Protein AF-U1Y6E0-F1 (afdb_monomer_lite)

Foldseek 3Di:
DDDDDDPDPPPPPPPPPPDDDDDDDDDDDDDDDDDDPDDDPDDDDDDDDDDWDKDWDWDADPVGTFTWIWIDDVVLVQWTWIAGPVQRFIDGDDLVQLVDPCNQCVRSVDDPRVSVVVSVVVNVPD

Structure (mmCIF, N/CA/C/O backbone):
data_AF-U1Y6E0-F1
#
_entry.id   AF-U1Y6E0-F1
#
loop_
_atom_site.group_PDB
_atom_site.id
_atom_site.type_symbol
_atom_site.label_atom_id
_atom_site.label_alt_id
_atom_site.label_comp_id
_atom_site.label_asym_id
_atom_site.label_entity_id
_atom_site.label_seq_id
_atom_site.pdbx_PDB_ins_code
_atom_site.Cartn_x
_atom_site.Cartn_y
_atom_site.Cartn_z
_atom_site.occupancy
_atom_site.B_iso_or_equiv
_atom_site.auth_seq_id
_atom_site.auth_comp_id
_atom_site.auth_asym_id
_atom_site.auth_atom_id
_atom_site.pdbx_PDB_model_num
ATOM 1 N N . MET A 1 1 ? 35.764 -25.101 3.165 1.00 38.91 1 MET A N 1
ATOM 2 C CA . MET A 1 1 ? 35.194 -25.664 1.921 1.00 38.91 1 MET A CA 1
ATOM 3 C C . MET A 1 1 ? 33.849 -24.964 1.763 1.00 38.91 1 MET A C 1
ATOM 5 O O . MET A 1 1 ? 33.004 -25.186 2.606 1.00 38.91 1 MET A O 1
ATOM 9 N N . THR A 1 2 ? 33.637 -23.953 0.924 1.00 32.66 2 THR A N 1
ATOM 10 C CA . THR A 1 2 ? 34.248 -23.587 -0.361 1.00 32.66 2 THR A CA 1
ATOM 11 C C . THR A 1 2 ? 34.148 -22.061 -0.508 1.00 32.66 2 THR A C 1
ATOM 13 O O . THR A 1 2 ? 33.155 -21.467 -0.098 1.00 32.66 2 THR A O 1
ATOM 16 N N . GLN A 1 3 ? 35.199 -21.428 -1.029 1.00 36.66 3 GLN A N 1
ATOM 17 C CA . GLN A 1 3 ? 35.238 -19.998 -1.340 1.00 36.66 3 GLN A CA 1
ATOM 18 C C . GLN A 1 3 ? 34.321 -19.685 -2.531 1.00 36.66 3 GLN A C 1
ATOM 20 O O . GLN A 1 3 ? 34.355 -20.412 -3.522 1.00 36.66 3 GLN A O 1
ATOM 25 N N . LEU A 1 4 ? 33.591 -18.569 -2.483 1.00 36.00 4 LEU A N 1
ATOM 26 C CA . LEU A 1 4 ? 33.099 -17.891 -3.684 1.00 36.00 4 LEU A CA 1
ATOM 27 C C . LEU A 1 4 ? 33.863 -16.574 -3.822 1.00 36.00 4 LEU A C 1
ATOM 29 O O . LEU A 1 4 ? 33.586 -15.579 -3.156 1.00 36.00 4 LEU A O 1
ATOM 33 N N . SER A 1 5 ? 34.900 -16.634 -4.654 1.00 33.88 5 SER A N 1
ATOM 34 C CA . SER A 1 5 ? 35.669 -15.493 -5.133 1.00 33.88 5 SER A CA 1
ATOM 35 C C . SER A 1 5 ? 34.826 -14.730 -6.153 1.00 33.88 5 SER A C 1
ATOM 37 O O . SER A 1 5 ? 34.482 -15.276 -7.201 1.00 33.88 5 SER A O 1
ATOM 39 N N . TYR A 1 6 ? 34.484 -13.479 -5.851 1.00 41.16 6 TYR A N 1
ATOM 40 C CA . TYR A 1 6 ? 33.884 -12.561 -6.816 1.00 41.16 6 TYR A CA 1
ATOM 41 C C . TYR A 1 6 ? 34.971 -11.618 -7.347 1.00 41.16 6 TYR A C 1
ATOM 43 O O . TYR A 1 6 ? 35.350 -10.651 -6.686 1.00 41.16 6 TYR A O 1
ATOM 51 N N . ASN A 1 7 ? 35.489 -11.925 -8.539 1.00 45.91 7 ASN A N 1
ATOM 52 C CA . ASN A 1 7 ? 36.429 -11.089 -9.292 1.00 45.91 7 ASN A CA 1
ATOM 53 C C . ASN A 1 7 ? 35.652 -10.195 -10.271 1.00 45.91 7 ASN A C 1
ATOM 55 O O . ASN A 1 7 ? 35.590 -10.468 -11.466 1.00 45.91 7 ASN A O 1
ATOM 59 N N . GLY A 1 8 ? 35.034 -9.136 -9.745 1.00 48.34 8 GLY A N 1
ATOM 60 C CA . GLY A 1 8 ? 34.415 -8.071 -10.538 1.00 48.34 8 GLY A CA 1
ATOM 61 C C . GLY A 1 8 ? 35.244 -6.779 -10.469 1.00 48.34 8 GLY A C 1
ATOM 62 O O . GLY A 1 8 ? 35.748 -6.449 -9.393 1.00 48.34 8 GLY A O 1
ATOM 63 N N . PRO A 1 9 ? 35.379 -6.009 -11.563 1.00 42.00 9 PRO A N 1
ATOM 64 C CA . PRO A 1 9 ? 36.328 -4.890 -11.666 1.00 42.00 9 PRO A CA 1
ATOM 65 C C . PRO A 1 9 ? 35.933 -3.634 -10.866 1.00 42.00 9 PRO A C 1
ATOM 67 O O . PRO A 1 9 ? 36.638 -2.630 -10.895 1.00 42.00 9 PRO A O 1
ATOM 70 N N . TYR A 1 10 ? 34.823 -3.658 -10.129 1.00 55.09 10 TYR A N 1
ATOM 71 C CA . TYR A 1 10 ? 34.209 -2.446 -9.576 1.00 55.09 10 TYR A CA 1
ATOM 72 C C . TYR A 1 10 ? 34.534 -2.175 -8.105 1.00 55.09 10 TYR A C 1
ATOM 74 O O . TYR A 1 10 ? 33.912 -1.322 -7.477 1.00 55.09 10 TYR A O 1
ATOM 82 N N . LYS A 1 11 ? 35.540 -2.851 -7.537 1.00 48.12 11 LYS A N 1
ATOM 83 C CA . LYS A 1 11 ? 35.872 -2.713 -6.110 1.00 48.12 11 LYS A CA 1
ATOM 84 C C . LYS A 1 11 ? 36.567 -1.391 -5.729 1.00 48.12 11 LYS A C 1
ATOM 86 O O . LYS A 1 11 ? 36.829 -1.178 -4.550 1.00 48.12 11 LYS A O 1
ATOM 91 N N . THR A 1 12 ? 36.864 -0.492 -6.676 1.00 48.25 12 THR A N 1
ATOM 92 C CA . THR A 1 12 ? 37.664 0.726 -6.394 1.00 48.25 12 THR A CA 1
ATOM 93 C C . THR A 1 12 ? 37.190 1.995 -7.124 1.00 48.25 12 THR A C 1
ATOM 95 O O . THR A 1 12 ? 37.905 2.986 -7.152 1.00 48.25 12 THR A O 1
ATOM 98 N N . PHE A 1 13 ? 35.970 2.035 -7.672 1.00 42.06 13 PHE A N 1
ATOM 99 C CA . PHE A 1 13 ? 35.508 3.192 -8.470 1.00 42.06 13 PHE A CA 1
ATOM 100 C C . PHE A 1 13 ? 34.383 4.035 -7.847 1.00 42.06 13 PHE A C 1
ATOM 102 O O . PHE A 1 13 ? 33.704 4.773 -8.549 1.00 42.06 13 PHE A O 1
ATOM 109 N N . MET A 1 14 ? 34.210 3.990 -6.522 1.00 38.09 14 MET A N 1
ATOM 110 C CA . MET A 1 14 ? 33.196 4.789 -5.807 1.00 38.09 14 MET A CA 1
ATOM 111 C C . MET A 1 14 ? 33.783 5.669 -4.689 1.00 38.09 14 MET A C 1
ATOM 113 O O . MET A 1 14 ? 33.151 5.844 -3.655 1.00 38.09 14 MET A O 1
ATOM 117 N N . VAL A 1 15 ? 34.995 6.229 -4.856 1.00 47.66 15 VAL A N 1
ATOM 118 C CA . VAL A 1 15 ? 35.553 7.211 -3.886 1.00 47.66 15 VAL A CA 1
ATOM 119 C C . VAL A 1 15 ? 36.229 8.439 -4.539 1.00 47.66 15 VAL A C 1
ATOM 121 O O . VAL A 1 15 ? 36.718 9.314 -3.832 1.00 47.66 15 VAL A O 1
ATOM 124 N N . GLN A 1 16 ? 36.229 8.606 -5.872 1.00 36.09 16 GLN A N 1
ATOM 125 C CA . GLN A 1 16 ? 37.016 9.702 -6.479 1.00 36.09 16 GLN A CA 1
ATOM 126 C C . GLN A 1 16 ? 36.430 10.402 -7.714 1.00 36.09 16 GLN A C 1
ATOM 128 O O . GLN A 1 16 ? 37.170 11.051 -8.441 1.00 36.09 16 GLN A O 1
ATOM 133 N N . ALA A 1 17 ? 35.114 10.348 -7.940 1.00 43.12 17 ALA A N 1
ATOM 134 C CA . ALA A 1 17 ? 34.479 11.063 -9.061 1.00 43.12 17 ALA A CA 1
ATOM 135 C C . ALA A 1 17 ? 33.742 12.362 -8.665 1.00 43.12 17 ALA A C 1
ATOM 137 O O . ALA A 1 17 ? 33.267 13.079 -9.536 1.00 43.12 17 ALA A O 1
ATOM 138 N N . TYR A 1 18 ? 33.671 12.708 -7.372 1.00 39.03 18 TYR A N 1
ATOM 139 C CA . TYR A 1 18 ? 32.862 13.840 -6.887 1.00 39.03 18 TYR A CA 1
ATOM 140 C C . TYR A 1 18 ? 33.652 15.097 -6.494 1.00 39.03 18 TYR A C 1
ATOM 142 O O . TYR A 1 18 ? 33.104 15.963 -5.815 1.00 39.03 18 TYR A O 1
ATOM 150 N N . ARG A 1 19 ? 34.941 15.213 -6.857 1.00 40.44 19 ARG A N 1
ATOM 151 C CA . ARG A 1 19 ? 35.766 16.336 -6.368 1.00 40.44 19 ARG A CA 1
ATOM 152 C C . ARG A 1 19 ? 36.335 17.326 -7.368 1.00 40.44 19 ARG A C 1
ATOM 154 O O . ARG A 1 19 ? 36.631 18.413 -6.908 1.00 40.44 19 ARG A O 1
ATOM 161 N N . ASN A 1 20 ? 36.441 17.062 -8.668 1.00 35.91 20 ASN A N 1
ATOM 162 C CA . ASN A 1 20 ? 36.996 18.067 -9.587 1.00 35.91 20 ASN A CA 1
ATOM 163 C C . ASN A 1 20 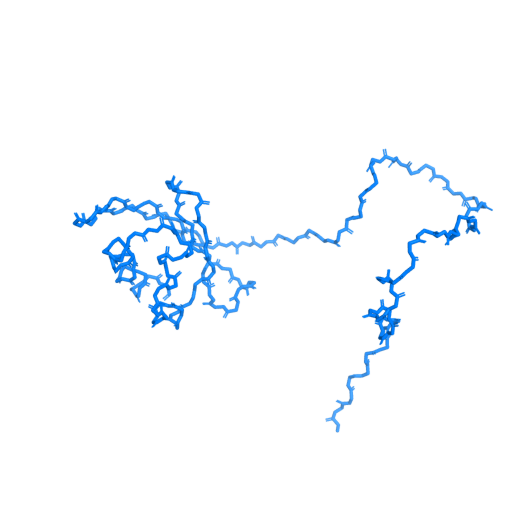? 36.309 17.996 -10.950 1.00 35.91 20 ASN A C 1
ATOM 165 O O . ASN A 1 20 ? 36.660 17.156 -11.769 1.00 35.91 20 ASN A O 1
ATOM 169 N N . GLY A 1 21 ? 35.306 18.853 -11.158 1.00 39.94 21 GLY A N 1
ATOM 170 C CA . GLY A 1 21 ? 34.502 18.913 -12.378 1.00 39.94 21 GLY A CA 1
ATOM 171 C C . GLY A 1 21 ? 35.303 18.847 -13.685 1.00 39.94 21 GLY A C 1
ATOM 172 O O . GLY A 1 21 ? 36.402 19.380 -13.767 1.00 39.94 21 GLY A O 1
ATOM 173 N N . CYS A 1 22 ? 34.686 18.200 -14.681 1.00 44.31 22 CYS A N 1
ATOM 174 C CA . CYS A 1 22 ? 34.996 18.202 -16.116 1.00 44.31 22 CYS A CA 1
ATOM 175 C C . CYS A 1 22 ? 36.478 18.195 -16.530 1.00 44.31 22 CYS A C 1
ATOM 177 O O . CYS A 1 22 ? 37.113 19.241 -16.510 1.00 44.31 22 CYS A O 1
ATOM 179 N N . GLN A 1 23 ? 36.952 17.081 -17.110 1.00 42.62 23 GLN A N 1
ATOM 180 C CA . GLN A 1 23 ? 37.479 17.026 -18.491 1.00 42.62 23 GLN A CA 1
ATOM 181 C C . GLN A 1 23 ? 38.122 15.661 -18.828 1.00 42.62 23 GLN A C 1
ATOM 183 O O . GLN A 1 23 ? 38.795 15.063 -17.994 1.00 42.62 23 GLN A O 1
ATOM 188 N N . CYS A 1 24 ? 37.964 15.262 -20.103 1.00 31.64 24 CYS A N 1
ATOM 189 C CA . CYS A 1 24 ? 38.643 14.170 -20.830 1.00 31.64 24 CYS A CA 1
ATOM 190 C C . CYS A 1 24 ? 38.163 12.745 -20.454 1.00 31.64 24 CYS A C 1
ATOM 192 O O . CYS A 1 24 ? 38.034 12.419 -19.287 1.00 31.64 24 CYS A O 1
ATOM 194 N N . ILE A 1 25 ? 37.898 11.800 -21.364 1.00 39.47 25 ILE A N 1
ATOM 195 C CA . ILE A 1 25 ? 38.581 11.513 -22.629 1.00 39.47 25 ILE A CA 1
ATOM 196 C C . ILE A 1 25 ? 37.581 10.867 -23.610 1.00 39.47 25 ILE A C 1
ATOM 198 O O . ILE A 1 25 ? 37.110 9.751 -23.399 1.00 39.47 25 ILE A O 1
ATOM 202 N N . SER A 1 26 ? 37.292 11.548 -24.718 1.00 47.28 26 SER A N 1
ATOM 203 C CA . SER A 1 26 ? 36.841 10.917 -25.958 1.00 47.28 26 SER A CA 1
ATOM 204 C C . SER A 1 26 ? 38.075 10.499 -26.759 1.00 47.28 26 SER A C 1
ATOM 206 O O . SER A 1 26 ? 38.866 11.380 -27.079 1.00 47.28 26 SER A O 1
ATOM 208 N N . GLN A 1 27 ? 38.235 9.210 -27.079 1.00 46.75 27 GLN A N 1
ATOM 209 C CA . GLN A 1 27 ? 38.914 8.661 -28.276 1.00 46.75 27 GLN A CA 1
ATOM 210 C C . GLN A 1 27 ? 39.420 7.247 -27.984 1.00 46.75 27 GLN A C 1
ATOM 212 O O . GLN A 1 27 ? 40.521 7.090 -27.472 1.00 46.75 27 GLN A O 1
ATOM 217 N N . ALA A 1 28 ? 38.638 6.228 -28.351 1.00 37.78 28 ALA A N 1
ATOM 218 C CA . ALA A 1 28 ? 39.168 4.916 -28.747 1.00 37.78 28 ALA A CA 1
ATOM 219 C C . ALA A 1 28 ? 38.074 3.987 -29.314 1.00 37.78 28 ALA A C 1
ATOM 221 O O . ALA A 1 28 ? 37.984 2.844 -28.900 1.00 37.78 28 ALA A O 1
ATOM 222 N N . TYR A 1 29 ? 37.234 4.434 -30.255 1.00 35.84 29 TYR A N 1
ATOM 223 C CA . TYR A 1 29 ? 36.412 3.500 -31.046 1.00 35.84 29 TYR A CA 1
ATOM 224 C C . TYR A 1 29 ? 36.250 4.006 -32.480 1.00 35.84 29 TYR A C 1
ATOM 226 O O . TYR A 1 29 ? 35.182 4.427 -32.907 1.00 35.84 29 TYR A O 1
ATOM 234 N N . LEU A 1 30 ? 37.343 3.974 -33.239 1.00 47.88 30 LEU A N 1
ATOM 235 C CA . LEU A 1 30 ? 37.291 4.018 -34.696 1.00 47.88 30 LEU A CA 1
ATOM 236 C C . LEU A 1 30 ? 37.996 2.771 -35.216 1.00 47.88 30 LEU A C 1
ATOM 238 O O . LEU A 1 30 ? 39.213 2.778 -35.311 1.00 47.88 30 LEU A O 1
ATOM 242 N N . THR A 1 31 ? 37.224 1.714 -35.490 1.00 41.47 31 THR A N 1
ATOM 243 C CA . THR A 1 31 ? 37.261 0.946 -36.751 1.00 41.47 31 THR A CA 1
ATOM 244 C C . THR A 1 31 ? 36.305 -0.250 -36.686 1.00 41.47 31 THR A C 1
ATOM 246 O O . THR A 1 31 ? 36.561 -1.212 -35.972 1.00 41.47 31 THR A O 1
ATOM 249 N N . GLY A 1 32 ? 35.259 -0.210 -37.520 1.00 42.97 32 GLY A N 1
ATOM 250 C CA . GLY A 1 32 ? 34.672 -1.399 -38.150 1.00 42.97 32 GLY A CA 1
ATOM 251 C C . GLY A 1 32 ? 33.514 -2.094 -37.428 1.00 42.97 32 GLY A C 1
ATOM 252 O O . GLY A 1 32 ? 33.734 -2.988 -36.621 1.00 42.97 32 GLY A O 1
ATOM 253 N N . GLY A 1 33 ? 32.273 -1.806 -37.841 1.00 37.28 33 GLY A N 1
ATOM 254 C CA . GLY A 1 33 ? 31.145 -2.710 -37.576 1.00 37.28 33 GLY A CA 1
ATOM 255 C C . GLY A 1 33 ? 29.758 -2.072 -37.623 1.00 37.28 33 GLY A C 1
ATOM 256 O O . GLY A 1 33 ? 29.318 -1.507 -36.638 1.00 37.28 33 GLY A O 1
ATOM 257 N N . ARG A 1 34 ? 29.093 -2.196 -38.782 1.00 42.75 34 ARG A N 1
ATOM 258 C CA . ARG A 1 34 ? 27.633 -2.262 -39.034 1.00 42.75 34 ARG A CA 1
ATOM 259 C C . ARG A 1 34 ? 26.663 -1.610 -38.018 1.00 42.75 34 ARG A C 1
ATOM 261 O O . ARG A 1 34 ? 26.476 -2.118 -36.925 1.00 42.75 34 ARG A O 1
ATOM 268 N N . HIS A 1 35 ? 25.949 -0.586 -38.508 1.00 50.88 35 HIS A N 1
ATOM 269 C CA . HIS A 1 35 ? 24.611 -0.106 -38.111 1.00 50.88 35 HIS A CA 1
ATOM 270 C C . HIS A 1 35 ? 24.168 -0.371 -36.660 1.00 50.88 35 HIS A C 1
ATOM 272 O O . HIS A 1 35 ? 23.502 -1.366 -36.381 1.00 50.88 35 HIS A O 1
ATOM 278 N N . MET A 1 36 ? 24.421 0.591 -35.769 1.00 46.31 36 MET A N 1
ATOM 279 C CA . MET A 1 36 ? 23.641 0.743 -34.539 1.00 46.31 36 MET A CA 1
ATOM 280 C C . MET A 1 36 ? 22.547 1.777 -34.799 1.00 46.31 36 MET A C 1
ATOM 282 O O . MET A 1 36 ? 22.851 2.933 -35.096 1.00 46.31 36 MET A O 1
ATOM 286 N N . ALA A 1 37 ? 21.281 1.370 -34.721 1.00 53.25 37 ALA A N 1
ATOM 287 C CA . ALA A 1 37 ? 20.179 2.319 -34.647 1.00 53.25 37 ALA A CA 1
ATOM 288 C C . ALA A 1 37 ? 20.346 3.123 -33.349 1.00 53.25 37 ALA A C 1
ATOM 290 O O . ALA A 1 37 ? 20.214 2.583 -32.253 1.00 53.25 37 ALA A O 1
ATOM 291 N N . GLN A 1 38 ? 20.718 4.395 -33.481 1.00 52.66 38 GLN A N 1
ATOM 292 C CA . GLN A 1 38 ? 20.795 5.330 -32.368 1.00 52.66 38 GLN A CA 1
ATOM 293 C C . GLN A 1 38 ? 19.379 5.630 -31.878 1.00 52.66 38 GLN A C 1
ATOM 295 O O . GLN A 1 38 ? 18.586 6.224 -32.604 1.00 52.66 38 GLN A O 1
ATOM 300 N N . HIS A 1 39 ? 19.080 5.276 -30.633 1.00 55.62 39 HIS A N 1
ATOM 301 C CA . HIS A 1 39 ? 17.962 5.855 -29.900 1.00 55.62 39 HIS A CA 1
ATOM 302 C C . HIS A 1 39 ? 18.440 6.291 -28.510 1.00 55.62 39 HIS A C 1
ATOM 304 O O . HIS A 1 39 ? 18.372 5.514 -27.569 1.00 55.62 39 HIS A O 1
ATOM 310 N N . GLY A 1 40 ? 18.873 7.555 -28.405 1.00 65.06 40 GLY A N 1
ATOM 311 C CA . GLY A 1 40 ? 19.028 8.326 -27.159 1.00 65.06 40 GLY A CA 1
ATOM 312 C C . GLY A 1 40 ? 20.235 7.993 -26.266 1.00 65.06 40 GLY A C 1
ATOM 313 O O . GLY A 1 40 ? 20.664 6.849 -26.184 1.00 65.06 40 GLY A O 1
ATOM 314 N N . ASP A 1 41 ? 20.752 9.007 -25.561 1.00 83.50 41 ASP A N 1
ATOM 315 C CA . ASP A 1 41 ? 21.816 8.919 -24.539 1.00 83.50 41 ASP A CA 1
ATOM 316 C C . ASP A 1 41 ? 21.338 8.208 -23.248 1.00 83.50 41 ASP A C 1
ATOM 318 O O . ASP A 1 41 ? 21.407 8.762 -22.151 1.00 83.50 41 ASP A O 1
ATOM 322 N N . TRP A 1 42 ? 20.797 6.992 -23.339 1.00 85.44 42 TRP A N 1
ATOM 323 C CA . TRP A 1 42 ? 20.396 6.221 -22.158 1.00 85.44 42 TRP A CA 1
ATOM 324 C C . TRP A 1 42 ? 20.941 4.794 -22.195 1.00 85.44 42 TRP A C 1
ATOM 326 O O . TRP A 1 42 ? 21.026 4.150 -23.239 1.00 85.44 42 TRP A O 1
ATOM 336 N N . THR A 1 43 ? 21.318 4.303 -21.015 1.00 90.12 43 THR A N 1
ATOM 337 C CA . THR A 1 43 ? 21.844 2.951 -20.813 1.00 90.12 43 THR A CA 1
ATOM 338 C C . THR A 1 43 ? 20.740 2.063 -20.257 1.00 90.12 43 THR A C 1
ATOM 340 O O . THR A 1 43 ? 20.221 2.319 -19.170 1.00 90.12 43 THR A O 1
ATOM 343 N N . PHE A 1 44 ? 20.396 1.000 -20.981 1.00 90.31 44 PHE A N 1
ATOM 344 C CA . PHE A 1 44 ? 19.516 -0.055 -20.482 1.00 90.31 44 PHE A CA 1
ATOM 345 C C . PHE A 1 44 ? 20.214 -0.850 -19.368 1.00 90.31 44 PHE A C 1
ATOM 347 O O . PHE A 1 44 ? 21.347 -1.295 -19.554 1.00 90.31 44 PHE A O 1
ATOM 354 N N . LEU A 1 45 ? 19.544 -1.040 -18.226 1.00 93.06 45 LEU A N 1
ATOM 355 C CA . LEU A 1 45 ? 20.062 -1.866 -17.129 1.00 93.06 45 LEU A CA 1
ATOM 356 C C . LEU A 1 45 ? 19.530 -3.300 -17.221 1.00 93.06 45 LEU A C 1
ATOM 358 O O . LEU A 1 45 ? 20.293 -4.219 -17.506 1.00 93.06 45 LEU A O 1
ATOM 362 N N . TYR A 1 46 ? 18.234 -3.496 -16.986 1.00 92.56 46 TYR A N 1
ATOM 363 C CA . TYR A 1 46 ? 17.553 -4.780 -17.138 1.00 92.56 46 TYR A CA 1
ATOM 364 C C . TYR A 1 46 ? 16.038 -4.571 -17.248 1.00 92.56 46 TYR A C 1
ATOM 366 O O . TYR A 1 46 ? 15.512 -3.543 -16.826 1.00 92.56 46 TYR A O 1
ATOM 374 N N . ASP A 1 47 ? 15.355 -5.576 -17.788 1.00 94.50 47 ASP A N 1
ATOM 375 C CA . ASP A 1 47 ? 13.900 -5.708 -17.815 1.00 94.50 47 ASP A CA 1
ATOM 376 C C . ASP A 1 47 ? 13.577 -7.097 -17.259 1.00 94.50 47 ASP A C 1
ATOM 378 O O . ASP A 1 47 ? 14.106 -8.099 -17.750 1.00 94.50 47 ASP A O 1
ATOM 382 N N . ASN A 1 48 ? 12.794 -7.149 -16.182 1.00 92.31 48 ASN A N 1
ATOM 383 C CA . ASN A 1 48 ? 12.391 -8.393 -15.543 1.00 92.31 48 ASN A CA 1
ATOM 384 C C . ASN A 1 48 ? 10.868 -8.461 -15.479 1.00 92.31 48 ASN A C 1
ATOM 386 O O . ASN A 1 48 ? 10.213 -7.532 -15.005 1.00 92.31 48 ASN A O 1
ATOM 390 N N . LYS A 1 49 ? 10.322 -9.598 -15.908 1.00 94.81 49 LYS A N 1
ATOM 391 C CA . LYS A 1 49 ? 8.894 -9.883 -15.879 1.00 94.81 49 LYS A CA 1
ATOM 392 C C . LYS A 1 49 ? 8.632 -11.024 -14.913 1.00 94.81 49 LYS A C 1
ATOM 394 O O . LYS A 1 49 ? 9.200 -12.104 -15.044 1.00 94.81 49 LYS A O 1
ATOM 399 N N . GLU A 1 50 ? 7.701 -10.797 -14.005 1.00 93.56 50 GLU A N 1
ATOM 400 C CA . GLU A 1 50 ? 7.206 -11.801 -13.075 1.00 93.56 50 GLU A CA 1
ATOM 401 C C . GLU A 1 50 ? 5.679 -11.782 -13.044 1.00 93.56 50 GLU A C 1
ATOM 403 O O . GLU A 1 50 ? 5.043 -10.772 -13.356 1.00 93.56 50 GLU A O 1
ATOM 408 N N . GLU A 1 51 ? 5.092 -12.913 -12.675 1.00 95.50 51 GLU A N 1
ATOM 409 C CA . GLU A 1 51 ? 3.676 -12.978 -12.336 1.00 95.50 51 GLU A CA 1
ATOM 410 C C . GLU A 1 51 ? 3.505 -12.592 -10.867 1.00 95.50 51 GLU A C 1
ATOM 412 O O . GLU A 1 51 ? 4.196 -13.114 -9.990 1.00 95.50 51 GLU A O 1
ATOM 417 N N . THR A 1 52 ? 2.587 -11.667 -10.600 1.00 96.06 52 THR A N 1
ATOM 418 C CA . THR A 1 52 ? 2.290 -11.170 -9.255 1.00 96.06 52 THR A CA 1
ATOM 419 C C . THR A 1 52 ? 0.819 -11.367 -8.928 1.00 96.06 52 THR A C 1
ATOM 421 O O . THR A 1 52 ? -0.041 -11.406 -9.812 1.00 96.06 52 THR A O 1
ATOM 424 N N . THR A 1 53 ? 0.514 -11.456 -7.636 1.00 96.38 53 THR A N 1
ATOM 425 C CA . THR A 1 53 ? -0.870 -11.453 -7.157 1.00 96.38 53 THR A CA 1
ATOM 426 C C . THR A 1 53 ? -1.231 -10.039 -6.744 1.00 96.38 53 THR A C 1
ATOM 428 O O . THR A 1 53 ? -0.547 -9.442 -5.914 1.00 96.38 53 THR A O 1
ATOM 431 N N . THR A 1 54 ? -2.319 -9.507 -7.299 1.00 97.38 54 THR A N 1
ATOM 432 C CA . THR A 1 54 ? -2.836 -8.183 -6.933 1.00 97.38 54 THR A CA 1
ATOM 433 C C . THR A 1 54 ? -4.243 -8.301 -6.370 1.00 97.38 54 THR A C 1
ATOM 435 O O . THR A 1 54 ? -5.111 -8.933 -6.971 1.00 97.38 54 THR A O 1
ATOM 438 N N . ARG A 1 55 ? -4.480 -7.664 -5.223 1.00 97.94 55 ARG A N 1
ATOM 439 C CA . ARG A 1 55 ? -5.809 -7.500 -4.627 1.00 97.94 55 ARG A CA 1
ATOM 440 C C . ARG A 1 55 ? -6.184 -6.027 -4.651 1.00 97.94 55 ARG A C 1
ATOM 442 O O . ARG A 1 55 ? -5.442 -5.206 -4.123 1.00 97.94 55 ARG A O 1
ATOM 449 N N . TYR A 1 56 ? -7.346 -5.717 -5.213 1.00 98.00 56 TYR A N 1
ATOM 450 C CA . TYR A 1 56 ? -7.968 -4.402 -5.094 1.00 98.00 56 TYR A CA 1
ATOM 451 C C . TYR A 1 56 ? -8.976 -4.454 -3.958 1.00 98.00 56 TYR A C 1
ATOM 453 O O . TYR A 1 56 ? -9.873 -5.298 -3.966 1.00 98.00 56 TYR A O 1
ATOM 461 N N . VAL A 1 57 ? -8.808 -3.582 -2.974 1.00 97.75 57 VAL A N 1
ATOM 462 C CA . VAL A 1 57 ? -9.689 -3.509 -1.815 1.00 97.75 57 VAL A CA 1
ATOM 463 C C . VAL A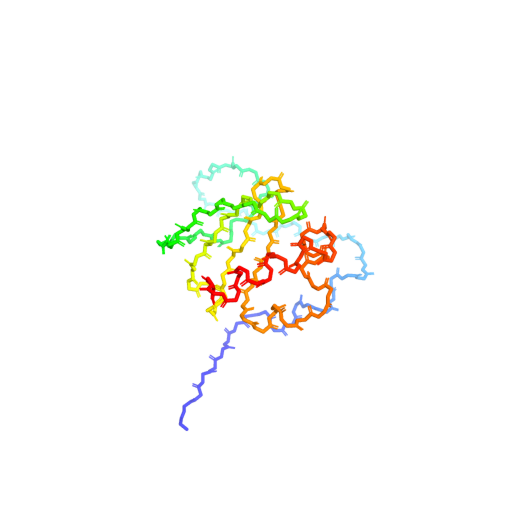 1 57 ? -10.190 -2.086 -1.677 1.00 97.75 57 VAL A C 1
ATOM 465 O O . VAL A 1 57 ? -9.415 -1.137 -1.737 1.00 97.75 57 VAL A O 1
ATOM 468 N N . SER A 1 58 ? -11.498 -1.959 -1.502 1.00 97.50 58 SER A N 1
ATOM 469 C CA . SER A 1 58 ? -12.167 -0.699 -1.219 1.00 97.50 58 SER A CA 1
ATOM 470 C C . SER A 1 58 ? -12.959 -0.879 0.063 1.00 97.50 58 SER A C 1
ATOM 472 O O . SER A 1 58 ? -13.757 -1.814 0.165 1.00 97.50 58 SER A O 1
ATOM 474 N N . PHE A 1 59 ? -12.715 -0.022 1.044 1.00 97.44 59 PHE A N 1
ATOM 475 C CA . PHE A 1 59 ? -13.487 0.008 2.278 1.00 97.44 59 PHE A CA 1
ATOM 476 C C . PHE A 1 59 ? -13.666 1.447 2.760 1.00 97.44 59 PHE A C 1
ATOM 478 O O . PHE A 1 59 ? -12.956 2.361 2.342 1.00 97.44 59 PHE A O 1
ATOM 485 N N . ILE A 1 60 ? -14.664 1.649 3.611 1.00 96.81 60 ILE A N 1
ATOM 486 C CA . ILE A 1 60 ? -14.969 2.937 4.227 1.00 96.81 60 ILE A CA 1
ATOM 487 C C . ILE A 1 60 ? -14.801 2.746 5.731 1.00 96.81 60 ILE A C 1
ATOM 489 O O . ILE A 1 60 ? -15.454 1.869 6.299 1.00 96.81 60 ILE A O 1
ATOM 493 N N . GLY A 1 61 ? -13.892 3.514 6.325 1.00 94.56 61 GLY A N 1
ATOM 494 C CA . GLY A 1 61 ? -13.733 3.653 7.767 1.00 94.56 61 GLY A CA 1
ATOM 495 C C . GLY A 1 61 ? -14.585 4.792 8.331 1.00 94.56 61 GLY A C 1
ATOM 496 O O . GLY A 1 61 ? -15.419 5.371 7.632 1.00 94.56 61 GLY A O 1
ATOM 497 N N . GLU A 1 62 ? -14.383 5.096 9.605 1.00 96.31 62 GLU A N 1
ATOM 498 C CA . GLU A 1 62 ? -14.982 6.240 10.293 1.00 96.31 62 GLU A CA 1
ATOM 499 C C . GLU A 1 62 ? -14.373 7.569 9.815 1.00 96.31 62 GLU A C 1
ATOM 501 O O . GLU A 1 62 ? -15.098 8.552 9.656 1.00 96.31 62 GLU A O 1
ATOM 506 N N . GLU A 1 63 ? -13.070 7.582 9.531 1.00 96.31 63 GLU A N 1
ATOM 507 C CA . GLU A 1 63 ? -12.301 8.761 9.129 1.00 96.31 63 GLU A CA 1
ATOM 508 C C . GLU A 1 63 ? -12.327 8.969 7.612 1.00 96.31 63 GLU A C 1
ATOM 510 O O . GLU A 1 63 ? -12.550 10.084 7.131 1.00 96.31 63 GLU A O 1
ATOM 515 N N . ALA A 1 64 ? -12.118 7.901 6.830 1.00 94.94 64 ALA A N 1
ATOM 516 C CA . ALA A 1 64 ? -12.011 8.027 5.380 1.00 94.94 64 ALA A CA 1
ATOM 517 C C . ALA A 1 64 ? -12.390 6.773 4.586 1.00 94.94 64 ALA A C 1
ATOM 519 O O . ALA A 1 64 ? -12.482 5.646 5.070 1.00 94.94 64 ALA A O 1
ATOM 520 N N . ARG A 1 65 ? -12.568 6.987 3.279 1.00 97.00 65 ARG A N 1
ATOM 521 C CA . ARG A 1 65 ? -12.610 5.915 2.287 1.00 97.00 65 ARG A CA 1
ATOM 522 C C . ARG A 1 65 ? -11.193 5.554 1.849 1.00 97.00 65 ARG A C 1
ATOM 524 O O . ARG A 1 65 ? -10.434 6.421 1.422 1.00 97.00 65 ARG A O 1
ATOM 531 N N . HIS A 1 66 ? -10.907 4.258 1.814 1.00 97.81 66 HIS A N 1
ATOM 532 C CA . HIS A 1 66 ? -9.635 3.697 1.376 1.00 97.81 66 HIS A CA 1
ATOM 533 C C . HIS A 1 66 ? -9.845 2.823 0.139 1.00 97.81 66 HIS A C 1
ATOM 535 O O . HIS A 1 66 ? -10.521 1.799 0.210 1.00 97.81 66 HIS A O 1
ATOM 541 N N . ASP A 1 67 ? -9.244 3.208 -0.989 1.00 98.06 67 ASP A N 1
ATOM 542 C CA . ASP A 1 67 ? -9.111 2.348 -2.170 1.00 98.06 67 ASP A CA 1
ATOM 543 C C . ASP A 1 67 ? -7.632 1.983 -2.325 1.00 98.06 67 ASP A C 1
ATOM 545 O O . ASP A 1 67 ? -6.803 2.835 -2.653 1.00 98.06 67 ASP A O 1
ATOM 549 N N . ILE A 1 68 ? -7.291 0.721 -2.072 1.00 98.00 68 ILE A N 1
ATOM 550 C CA . ILE A 1 68 ? -5.909 0.246 -2.078 1.00 98.00 68 ILE A CA 1
ATOM 551 C C . ILE A 1 68 ? -5.708 -0.930 -3.030 1.00 98.00 68 ILE A C 1
ATOM 553 O O . ILE A 1 68 ? -6.576 -1.788 -3.204 1.00 98.00 68 ILE A O 1
ATOM 557 N N . ALA A 1 69 ? -4.521 -0.990 -3.623 1.00 98.31 69 ALA A N 1
ATOM 558 C CA . ALA A 1 69 ? -4.013 -2.157 -4.321 1.00 98.31 69 ALA A CA 1
ATOM 559 C C . ALA A 1 69 ? -2.868 -2.764 -3.508 1.00 98.31 69 ALA A C 1
ATOM 561 O O . ALA A 1 69 ? -1.908 -2.075 -3.166 1.00 98.31 69 ALA A O 1
ATOM 562 N N . ILE A 1 70 ? -2.969 -4.056 -3.210 1.00 98.00 70 ILE A N 1
ATOM 563 C CA . ILE A 1 70 ? -1.926 -4.829 -2.535 1.00 98.00 70 ILE A CA 1
ATOM 564 C C . ILE A 1 70 ? -1.318 -5.764 -3.567 1.00 98.00 70 ILE A C 1
ATOM 566 O O . ILE A 1 70 ? -2.007 -6.648 -4.080 1.00 98.00 70 ILE A O 1
ATOM 570 N N . ILE A 1 71 ? -0.042 -5.560 -3.869 1.00 97.56 71 ILE A N 1
ATOM 571 C CA . ILE A 1 71 ? 0.710 -6.318 -4.864 1.00 97.56 71 ILE A CA 1
ATOM 572 C C . ILE A 1 71 ? 1.737 -7.177 -4.129 1.00 97.56 71 ILE A C 1
ATOM 574 O O . ILE A 1 71 ? 2.646 -6.667 -3.468 1.00 97.56 71 ILE A O 1
ATOM 578 N N . GLN A 1 72 ? 1.591 -8.492 -4.256 1.00 96.44 72 GLN A N 1
ATOM 579 C CA . GLN A 1 72 ? 2.502 -9.480 -3.695 1.00 96.44 72 GLN A CA 1
ATOM 580 C C . GLN A 1 72 ? 3.459 -9.976 -4.776 1.00 96.44 72 GLN A C 1
ATOM 582 O O . GLN A 1 72 ? 3.041 -10.457 -5.832 1.00 96.44 72 GLN A O 1
ATOM 587 N N . THR A 1 73 ? 4.752 -9.864 -4.487 1.00 94.31 73 THR A N 1
ATOM 588 C CA . THR A 1 73 ? 5.861 -10.250 -5.366 1.00 94.31 73 THR A CA 1
ATOM 589 C C . THR A 1 73 ? 6.984 -10.883 -4.545 1.00 94.31 73 THR A C 1
ATOM 591 O O . THR A 1 73 ? 7.129 -10.627 -3.348 1.00 94.31 73 THR A O 1
ATOM 594 N N . GLN A 1 74 ? 7.812 -11.695 -5.200 1.00 91.38 74 GLN A N 1
ATOM 595 C CA . GLN A 1 74 ? 9.014 -12.269 -4.601 1.00 91.38 74 GLN A CA 1
ATOM 596 C C . GLN A 1 74 ? 10.147 -11.237 -4.436 1.00 91.38 74 GLN A C 1
ATOM 598 O O . GLN A 1 74 ? 11.021 -11.425 -3.591 1.00 91.38 74 GLN A O 1
ATOM 603 N N . ASN A 1 75 ? 10.111 -10.116 -5.166 1.00 90.25 75 ASN A N 1
ATOM 604 C CA . ASN A 1 75 ? 11.173 -9.102 -5.164 1.00 90.25 75 ASN A CA 1
ATOM 605 C C . ASN A 1 75 ? 11.257 -8.271 -3.870 1.00 90.25 75 ASN A C 1
ATOM 607 O O . ASN A 1 75 ? 12.274 -7.623 -3.625 1.00 90.25 75 ASN A O 1
ATOM 611 N N . PHE A 1 76 ? 10.220 -8.298 -3.025 1.00 89.94 76 PHE A N 1
ATOM 612 C CA . PHE A 1 76 ? 10.168 -7.535 -1.770 1.00 89.94 76 PHE A CA 1
ATOM 613 C C . PHE A 1 76 ? 10.352 -8.394 -0.510 1.00 89.94 76 PHE A C 1
ATOM 615 O O . PHE A 1 76 ? 10.006 -7.964 0.587 1.00 89.94 76 PHE A O 1
ATOM 622 N N . TYR A 1 77 ? 10.934 -9.594 -0.638 1.00 89.44 77 TYR A N 1
ATOM 623 C CA . TYR A 1 77 ? 11.352 -10.442 0.493 1.00 89.44 77 TYR A CA 1
ATOM 624 C C . TYR A 1 77 ? 10.233 -10.740 1.508 1.00 89.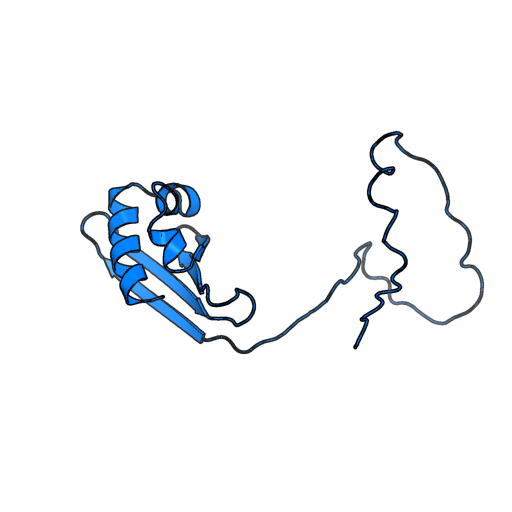44 77 TYR A C 1
ATOM 626 O O . TYR A 1 77 ? 10.448 -10.719 2.720 1.00 89.44 77 TYR A O 1
ATOM 634 N N . GLY A 1 78 ? 9.023 -11.004 1.010 1.00 89.50 78 GLY A N 1
ATOM 635 C CA . GLY A 1 78 ? 7.846 -11.282 1.839 1.00 89.50 78 GLY A CA 1
ATOM 636 C C . GLY A 1 78 ? 7.079 -10.039 2.297 1.00 89.50 78 GLY A C 1
ATOM 637 O O . GLY A 1 78 ? 6.073 -10.182 2.984 1.00 89.50 78 GLY A O 1
ATOM 638 N N . LYS A 1 79 ? 7.513 -8.834 1.909 1.00 96.25 79 LYS A N 1
ATOM 639 C CA . LYS A 1 79 ? 6.706 -7.613 2.017 1.00 96.25 79 LYS A CA 1
ATOM 640 C C . LYS A 1 79 ? 5.769 -7.472 0.814 1.00 96.25 79 LYS A C 1
ATOM 642 O O . LYS A 1 79 ? 6.022 -8.019 -0.259 1.00 96.25 79 LYS A O 1
ATOM 647 N N . SER A 1 80 ? 4.707 -6.697 0.991 1.00 97.12 80 SER A N 1
ATOM 648 C CA . SER A 1 80 ? 3.752 -6.341 -0.058 1.00 97.12 80 SER A CA 1
ATOM 649 C C . SER A 1 80 ? 3.946 -4.888 -0.481 1.00 97.12 80 SER A C 1
ATOM 651 O O . SER A 1 80 ? 4.202 -4.025 0.355 1.00 97.12 80 SER A O 1
ATOM 653 N N . LEU A 1 81 ? 3.786 -4.591 -1.769 1.00 97.44 81 LEU A N 1
ATOM 654 C CA . LEU A 1 81 ? 3.645 -3.212 -2.231 1.00 97.44 81 LEU A CA 1
ATOM 655 C C . LEU A 1 81 ? 2.187 -2.795 -2.053 1.00 97.44 81 LEU A C 1
ATOM 657 O O . LEU A 1 81 ? 1.293 -3.376 -2.666 1.00 97.44 81 LEU A O 1
ATOM 661 N N . VAL A 1 82 ? 1.954 -1.797 -1.209 1.00 98.00 82 VAL A N 1
ATOM 662 C CA . VAL A 1 82 ? 0.627 -1.241 -0.947 1.00 98.00 82 VAL A CA 1
ATOM 663 C C . VAL A 1 82 ? 0.543 0.126 -1.603 1.00 98.00 82 VAL A C 1
ATOM 665 O O . VAL A 1 82 ? 1.328 1.017 -1.289 1.00 98.00 82 VAL A O 1
ATOM 668 N N . LEU A 1 83 ? -0.405 0.281 -2.521 1.00 98.31 83 LEU A N 1
ATOM 669 C CA . LEU A 1 83 ? -0.703 1.516 -3.238 1.00 98.31 83 LEU A CA 1
ATOM 670 C C . LEU A 1 83 ? -2.069 2.029 -2.796 1.00 98.31 83 LEU A C 1
ATOM 672 O O . LEU A 1 83 ? -3.062 1.328 -2.959 1.00 98.31 83 LEU A O 1
ATOM 676 N N . ASN A 1 84 ? -2.133 3.264 -2.314 1.00 97.62 84 ASN A N 1
ATOM 677 C CA . ASN A 1 84 ? -3.378 4.006 -2.186 1.00 97.62 84 ASN A CA 1
ATOM 678 C C . ASN A 1 84 ? -3.714 4.638 -3.542 1.00 97.62 84 ASN A C 1
ATOM 680 O O . ASN A 1 84 ? -2.988 5.497 -4.044 1.00 97.62 84 ASN A O 1
ATOM 684 N N . ILE A 1 85 ? -4.811 4.186 -4.144 1.00 97.88 85 ILE A N 1
ATOM 685 C CA . ILE A 1 85 ? -5.225 4.556 -5.500 1.00 97.88 85 ILE A CA 1
ATOM 686 C C . ILE A 1 85 ? -5.727 6.003 -5.540 1.00 97.88 85 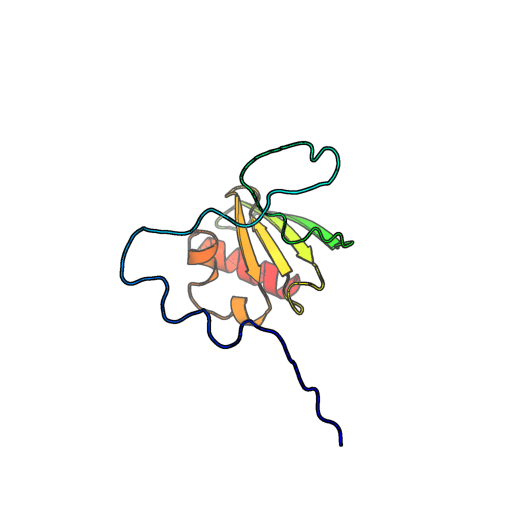ILE A C 1
ATOM 688 O O . ILE A 1 85 ? -5.519 6.692 -6.533 1.00 97.88 85 ILE A O 1
ATOM 692 N N . LEU A 1 86 ? -6.347 6.487 -4.460 1.00 95.94 86 LEU A N 1
ATOM 693 C CA . LEU A 1 86 ? -6.890 7.846 -4.393 1.00 95.94 86 LEU A CA 1
ATOM 694 C C . LEU A 1 86 ? -5.772 8.886 -4.296 1.00 95.94 86 LEU A C 1
ATOM 696 O O . LEU A 1 86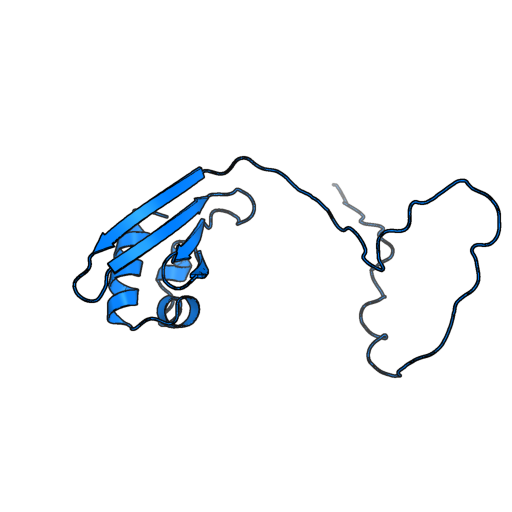 ? -5.780 9.891 -5.008 1.00 95.94 86 LEU A O 1
ATOM 700 N N . THR A 1 87 ? -4.788 8.637 -3.432 1.00 95.75 87 THR A N 1
ATOM 701 C CA . THR A 1 87 ? -3.693 9.584 -3.175 1.00 95.75 87 THR A CA 1
ATOM 702 C C . THR A 1 87 ? -2.460 9.333 -4.038 1.00 95.75 87 THR A C 1
ATOM 704 O O . THR A 1 87 ? -1.543 10.151 -4.036 1.00 95.75 87 THR A O 1
ATOM 707 N N . HIS A 1 88 ? -2.439 8.232 -4.798 1.00 97.12 88 HIS A N 1
ATOM 708 C CA . HIS A 1 88 ? -1.312 7.783 -5.623 1.00 97.12 88 HIS A CA 1
ATOM 709 C C . HIS A 1 88 ? -0.016 7.559 -4.826 1.00 97.12 88 HIS A C 1
ATOM 711 O O . HIS A 1 88 ? 1.085 7.611 -5.377 1.00 97.12 88 HIS A O 1
ATOM 717 N N . ARG A 1 89 ? -0.134 7.312 -3.517 1.00 97.38 89 ARG A N 1
ATOM 718 C CA . ARG A 1 89 ? 0.998 7.041 -2.625 1.00 97.38 89 ARG A CA 1
ATOM 719 C C . ARG A 1 89 ? 1.166 5.554 -2.412 1.00 97.38 89 ARG A C 1
ATOM 721 O O . ARG A 1 89 ? 0.184 4.823 -2.327 1.00 97.38 89 ARG A O 1
ATOM 728 N N . MET A 1 90 ? 2.412 5.110 -2.321 1.00 97.50 90 MET A N 1
ATOM 729 C CA . MET A 1 90 ? 2.731 3.700 -2.158 1.00 97.50 90 MET A CA 1
ATOM 730 C C . MET A 1 90 ? 3.868 3.486 -1.170 1.00 97.50 90 MET A C 1
ATOM 732 O O . MET A 1 90 ? 4.758 4.326 -1.049 1.00 97.50 90 MET A O 1
ATOM 736 N N . ALA A 1 91 ? 3.854 2.328 -0.522 1.00 97.56 91 ALA A N 1
ATOM 737 C CA . ALA A 1 91 ? 4.911 1.876 0.368 1.00 97.56 91 ALA A CA 1
ATOM 738 C C . ALA A 1 91 ? 5.088 0.358 0.259 1.00 97.56 91 ALA A C 1
ATOM 740 O O . ALA A 1 91 ? 4.143 -0.373 -0.042 1.00 97.56 91 ALA A O 1
ATOM 741 N N . ILE A 1 92 ? 6.305 -0.120 0.514 1.00 97.19 92 ILE A N 1
ATOM 742 C CA . ILE A 1 92 ? 6.587 -1.551 0.649 1.00 97.19 92 ILE A CA 1
ATOM 743 C C . ILE A 1 92 ? 6.459 -1.895 2.130 1.00 97.19 92 ILE A C 1
ATOM 745 O O . ILE A 1 92 ? 7.299 -1.490 2.931 1.00 97.19 92 ILE A O 1
ATOM 749 N N . LEU A 1 93 ? 5.412 -2.639 2.476 1.00 97.38 93 LEU A N 1
ATOM 750 C CA . LEU A 1 93 ? 5.003 -2.911 3.849 1.00 97.38 93 LEU A CA 1
ATOM 751 C C . LEU A 1 93 ? 5.098 -4.400 4.171 1.00 97.38 93 LEU A C 1
ATOM 753 O O . LEU A 1 93 ? 4.638 -5.254 3.414 1.00 97.38 93 LEU A O 1
ATOM 757 N N . GLY A 1 94 ? 5.656 -4.710 5.329 1.00 96.12 94 GLY A N 1
ATOM 758 C CA . GLY A 1 94 ? 5.489 -5.975 6.027 1.00 96.12 94 GLY A CA 1
ATOM 759 C C . GLY A 1 94 ? 4.890 -5.753 7.413 1.00 96.12 94 GLY A C 1
ATOM 760 O O . GLY A 1 94 ? 4.763 -4.624 7.878 1.00 96.12 94 GLY A O 1
ATOM 761 N N . GLN A 1 95 ? 4.582 -6.849 8.106 1.00 94.31 95 GLN A N 1
ATOM 762 C CA . GLN A 1 95 ? 3.943 -6.822 9.429 1.00 94.31 95 GLN A CA 1
ATOM 763 C C . GLN A 1 95 ? 4.661 -5.924 10.451 1.00 94.31 95 GLN A C 1
ATOM 765 O O . GLN A 1 95 ? 4.009 -5.195 11.185 1.00 94.31 95 GLN A O 1
ATOM 770 N N . LYS A 1 96 ? 6.001 -5.913 10.456 1.00 94.38 96 LYS A N 1
ATOM 771 C CA . LYS A 1 96 ? 6.787 -5.078 11.382 1.00 94.38 96 LYS A CA 1
ATOM 772 C C . LYS A 1 96 ? 6.689 -3.581 11.095 1.00 94.38 96 LYS A C 1
ATOM 774 O O . LYS A 1 96 ? 6.781 -2.794 12.026 1.00 94.38 96 LYS A O 1
ATOM 779 N N . ASP A 1 97 ? 6.515 -3.194 9.832 1.00 95.56 97 ASP A N 1
ATOM 780 C CA . ASP A 1 97 ? 6.438 -1.777 9.457 1.00 95.56 97 ASP A CA 1
ATOM 781 C C . ASP A 1 97 ? 5.102 -1.163 9.925 1.00 95.56 97 ASP A C 1
ATOM 783 O O . ASP A 1 97 ? 5.003 0.040 10.137 1.00 95.56 97 ASP A O 1
ATOM 787 N N . LEU A 1 98 ? 4.070 -1.993 10.145 1.00 96.25 98 LEU A N 1
ATOM 788 C CA . LEU A 1 98 ? 2.780 -1.558 10.694 1.00 96.25 98 LEU A CA 1
ATOM 789 C C . LEU A 1 98 ? 2.863 -1.166 12.177 1.00 96.25 98 LEU A C 1
ATOM 791 O O . LEU A 1 98 ? 2.000 -0.431 12.659 1.00 96.25 98 LEU A O 1
ATOM 795 N N . ASP A 1 99 ? 3.871 -1.670 12.893 1.00 95.25 99 ASP A N 1
ATOM 796 C CA . ASP A 1 99 ? 4.105 -1.380 14.309 1.00 95.25 99 ASP A CA 1
ATOM 797 C C . ASP A 1 99 ? 4.942 -0.103 14.515 1.00 95.25 99 ASP A C 1
ATOM 799 O O . ASP A 1 99 ? 5.067 0.365 15.647 1.00 95.25 99 ASP A O 1
ATOM 803 N N . GLU A 1 100 ? 5.524 0.461 13.450 1.00 95.88 100 GLU A N 1
ATOM 804 C CA . GLU A 1 100 ? 6.343 1.671 13.528 1.00 95.88 100 GLU A CA 1
ATOM 805 C C . GLU A 1 100 ? 5.451 2.923 13.661 1.00 95.88 100 GLU A C 1
ATOM 807 O O . GLU A 1 100 ? 4.650 3.215 12.762 1.00 95.88 100 GLU A O 1
ATOM 812 N N . PRO A 1 101 ? 5.546 3.679 14.773 1.00 95.38 101 PRO A N 1
ATOM 813 C CA . PRO A 1 101 ? 4.706 4.855 14.984 1.00 95.38 101 PRO A CA 1
ATOM 814 C C . PRO A 1 101 ? 4.970 5.941 13.936 1.00 95.38 101 PRO A C 1
ATOM 816 O O . PRO A 1 101 ? 6.120 6.301 13.699 1.00 95.38 101 PRO A O 1
ATOM 819 N N . GLY A 1 102 ? 3.912 6.495 13.339 1.00 95.62 102 GLY A N 1
ATOM 820 C CA . GLY A 1 102 ? 4.011 7.586 12.361 1.00 95.62 102 GLY A CA 1
ATOM 821 C C . GLY A 1 102 ? 4.390 7.156 10.938 1.00 95.62 102 GLY A C 1
ATOM 822 O O . GLY A 1 102 ? 4.362 7.982 10.025 1.00 95.62 102 GLY A O 1
ATOM 823 N N . TYR A 1 103 ? 4.733 5.883 10.719 1.00 97.38 103 TYR A N 1
ATOM 824 C CA . TYR A 1 103 ? 5.239 5.432 9.426 1.00 97.38 103 TYR A CA 1
ATOM 825 C C . TYR A 1 103 ? 4.183 5.483 8.311 1.00 97.38 103 TYR A C 1
ATOM 827 O O . TYR A 1 103 ? 4.469 5.935 7.201 1.00 97.38 103 TYR A O 1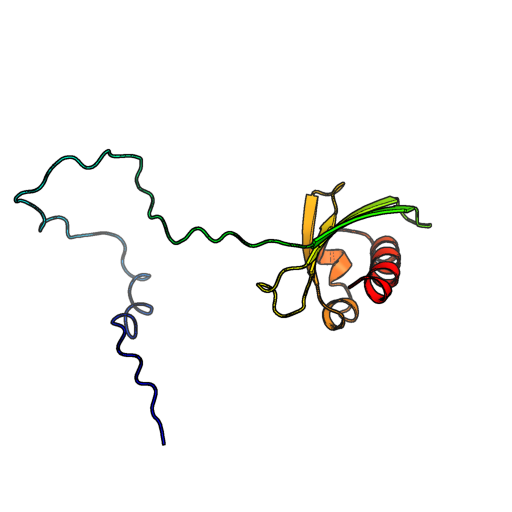
ATOM 835 N N . LEU A 1 104 ? 2.949 5.048 8.587 1.00 97.44 104 LEU A N 1
ATOM 836 C CA . LEU A 1 104 ? 1.874 5.059 7.585 1.00 97.44 104 LEU A CA 1
ATOM 837 C C . LEU A 1 104 ? 1.386 6.481 7.307 1.00 97.44 104 LEU A C 1
ATOM 839 O O . LEU A 1 104 ? 1.110 6.833 6.161 1.00 97.44 104 LEU A O 1
ATOM 843 N N . GLU A 1 105 ? 1.333 7.291 8.356 1.00 97.75 105 GLU A N 1
ATOM 844 C CA . GLU A 1 105 ? 0.992 8.702 8.336 1.00 97.75 105 GLU A CA 1
ATOM 845 C C . GLU A 1 105 ? 1.943 9.453 7.394 1.00 97.75 105 GLU A C 1
ATOM 847 O O . GLU A 1 105 ? 1.487 10.164 6.500 1.00 97.75 105 GLU A O 1
ATOM 852 N N . GLU A 1 106 ? 3.258 9.231 7.513 1.00 97.50 106 GLU A N 1
ATOM 853 C CA . GLU A 1 106 ? 4.265 9.835 6.634 1.00 97.50 106 GLU A CA 1
ATOM 854 C C . GLU A 1 106 ? 4.217 9.257 5.210 1.00 97.50 106 GLU A C 1
ATOM 856 O O . GLU A 1 106 ? 4.140 10.006 4.229 1.00 97.50 106 GLU A O 1
ATOM 861 N N . ALA A 1 107 ? 4.223 7.927 5.076 1.00 97.56 107 ALA A N 1
ATOM 862 C CA . ALA A 1 107 ? 4.298 7.263 3.777 1.00 97.56 107 ALA A CA 1
ATOM 863 C C . ALA A 1 107 ? 3.095 7.609 2.883 1.00 97.56 107 ALA A C 1
ATOM 865 O O . ALA A 1 107 ? 3.244 7.930 1.696 1.00 97.56 107 ALA A O 1
ATOM 866 N N . PHE A 1 108 ? 1.895 7.602 3.464 1.00 97.00 108 PHE A N 1
ATOM 867 C CA . PHE A 1 108 ? 0.655 7.875 2.748 1.00 97.00 108 PHE A CA 1
ATOM 868 C C . PHE A 1 108 ? 0.122 9.298 2.936 1.00 97.00 108 PHE A C 1
ATOM 870 O O . PHE A 1 108 ? -0.866 9.639 2.286 1.00 97.00 108 PHE A O 1
ATOM 877 N N . ASN A 1 109 ? 0.805 10.146 3.714 1.00 97.19 109 ASN A N 1
ATOM 878 C CA . ASN A 1 109 ? 0.415 11.532 3.993 1.00 97.19 109 ASN A CA 1
ATOM 879 C C . ASN A 1 109 ? -1.060 11.634 4.399 1.00 97.19 109 ASN A C 1
ATOM 881 O O . ASN A 1 109 ? -1.863 12.292 3.732 1.00 97.19 109 ASN A O 1
ATOM 885 N N . MET A 1 110 ? -1.388 10.922 5.469 1.00 96.88 110 MET A N 1
ATOM 886 C CA . MET A 1 110 ? -2.729 10.800 6.031 1.00 96.88 110 MET A CA 1
ATOM 887 C C . MET A 1 110 ? -2.697 11.104 7.528 1.00 96.88 110 MET A C 1
ATOM 889 O O . MET A 1 110 ? -1.628 11.149 8.143 1.00 96.88 110 MET A O 1
ATOM 893 N N . THR A 1 111 ? -3.863 11.354 8.107 1.00 97.75 111 THR A N 1
ATOM 894 C CA . THR A 1 111 ? -3.996 11.586 9.548 1.00 97.75 111 THR A CA 1
ATOM 895 C C . THR A 1 111 ? -3.756 10.299 10.345 1.00 97.75 111 THR A C 1
ATOM 897 O O . THR A 1 111 ? -3.802 9.197 9.801 1.00 97.75 111 THR A O 1
ATOM 900 N N . GLU A 1 112 ? -3.521 10.427 11.653 1.00 97.62 112 GLU A N 1
ATOM 901 C CA . GLU A 1 112 ? -3.345 9.274 12.551 1.00 97.62 112 GLU A CA 1
ATOM 902 C C . GLU A 1 112 ? -4.578 8.353 12.568 1.00 97.62 112 GLU A C 1
ATOM 904 O O . GLU A 1 112 ? -4.431 7.132 12.573 1.00 97.62 112 GLU A O 1
ATOM 909 N N . GLY A 1 113 ? -5.790 8.921 12.519 1.00 97.75 113 GLY A N 1
ATOM 910 C CA . GLY A 1 113 ? -7.038 8.155 12.472 1.00 97.75 113 GLY A CA 1
ATOM 911 C C . GLY A 1 113 ? -7.153 7.322 11.193 1.00 97.75 113 GLY A C 1
ATOM 912 O O . GLY A 1 113 ? -7.283 6.100 11.261 1.00 97.75 113 GLY A O 1
ATOM 913 N N . GLU A 1 114 ? -6.990 7.958 10.028 1.00 97.62 114 GLU A N 1
ATOM 914 C CA . GLU A 1 114 ? -6.969 7.271 8.727 1.00 97.62 114 GLU A CA 1
ATOM 915 C C . GLU A 1 114 ? -5.880 6.187 8.670 1.00 97.62 114 GLU A C 1
ATOM 917 O O . GLU A 1 114 ? -6.103 5.086 8.158 1.00 97.62 114 GLU A O 1
ATOM 922 N N . ALA A 1 115 ? -4.697 6.483 9.220 1.00 97.62 115 ALA A N 1
ATOM 923 C CA . ALA A 1 115 ? -3.598 5.533 9.294 1.00 97.62 115 ALA A CA 1
ATOM 924 C C . ALA A 1 115 ? -3.922 4.351 10.203 1.00 97.62 115 ALA A C 1
ATOM 926 O O . ALA A 1 115 ? -3.551 3.227 9.868 1.00 97.62 115 ALA A O 1
ATOM 927 N N . ASN A 1 116 ? -4.616 4.565 11.323 1.00 97.81 116 ASN A N 1
ATOM 928 C CA . ASN A 1 116 ? -5.010 3.483 12.216 1.00 97.81 116 ASN A CA 1
ATOM 929 C C . ASN A 1 116 ? -6.003 2.521 11.554 1.00 97.81 116 ASN A C 1
ATOM 931 O O . ASN A 1 116 ? -5.808 1.310 11.627 1.00 97.81 116 ASN A O 1
ATOM 935 N N . GLU A 1 117 ? -6.994 3.034 10.828 1.00 97.19 117 GLU A N 1
ATOM 936 C CA . GLU A 1 117 ? -7.928 2.199 10.060 1.00 97.19 117 GLU A CA 1
ATOM 937 C C . GLU A 1 117 ? -7.205 1.348 9.015 1.00 97.19 117 GLU A C 1
ATOM 939 O O . GLU A 1 117 ? -7.408 0.132 8.917 1.00 97.19 117 GLU A O 1
ATOM 944 N N . LEU A 1 118 ? -6.314 1.981 8.244 1.00 97.44 118 LEU A N 1
ATOM 945 C CA . LEU A 1 118 ? -5.515 1.281 7.250 1.00 97.44 118 LEU A CA 1
ATOM 946 C C . LEU A 1 118 ? -4.604 0.238 7.913 1.00 97.44 118 LEU A C 1
ATOM 948 O O . LEU A 1 118 ? -4.485 -0.880 7.411 1.00 97.44 118 LEU A O 1
ATOM 952 N N . ARG A 1 119 ? -3.991 0.568 9.054 1.00 97.62 119 ARG A N 1
ATOM 953 C CA . ARG A 1 119 ? -3.127 -0.327 9.836 1.00 97.62 119 ARG A CA 1
ATOM 954 C C . ARG A 1 119 ? -3.876 -1.574 10.289 1.00 97.62 119 ARG A C 1
ATOM 956 O O . ARG A 1 119 ? -3.376 -2.682 10.096 1.00 97.62 119 ARG A O 1
ATOM 963 N N . GLU A 1 120 ? -5.065 -1.413 10.862 1.00 96.69 120 GLU A N 1
ATOM 964 C CA . GLU A 1 120 ? -5.911 -2.523 11.311 1.00 96.69 120 GLU A CA 1
ATOM 965 C C . GLU A 1 120 ? -6.296 -3.441 10.151 1.00 96.69 120 GLU A C 1
ATOM 967 O O . GLU A 1 120 ? -6.155 -4.664 10.249 1.00 96.69 120 GLU A O 1
ATOM 972 N N . PHE A 1 121 ? -6.692 -2.859 9.018 1.00 97.00 121 PHE A N 1
ATOM 973 C CA . PHE A 1 121 ? -6.996 -3.622 7.815 1.00 97.00 121 PHE A CA 1
ATOM 974 C C . PHE A 1 121 ? -5.773 -4.399 7.293 1.00 97.00 121 PHE A C 1
ATOM 976 O O . PHE A 1 121 ? -5.873 -5.585 6.946 1.00 97.00 121 PHE A O 1
ATOM 983 N N . LEU A 1 122 ? -4.608 -3.746 7.230 1.00 97.00 122 LEU A N 1
ATOM 984 C CA . LEU A 1 122 ? -3.381 -4.344 6.710 1.00 97.00 122 LEU A CA 1
ATOM 985 C C . LEU A 1 122 ? -2.873 -5.480 7.601 1.00 97.00 122 LEU A C 1
ATOM 987 O O . LEU A 1 122 ? -2.446 -6.497 7.060 1.00 97.00 122 LEU A O 1
ATOM 991 N N . ARG A 1 123 ? -3.008 -5.398 8.932 1.00 96.31 123 ARG A N 1
ATOM 992 C CA . ARG A 1 123 ? -2.623 -6.499 9.841 1.00 96.31 123 ARG A CA 1
ATOM 993 C C . ARG A 1 123 ? -3.281 -7.834 9.486 1.00 96.31 123 ARG A C 1
ATOM 995 O O . ARG A 1 123 ? -2.667 -8.878 9.689 1.00 96.31 123 ARG A O 1
ATOM 1002 N N . LEU A 1 124 ? -4.508 -7.801 8.966 1.00 94.81 124 LEU A N 1
ATOM 1003 C CA . LEU A 1 124 ? -5.263 -8.991 8.559 1.00 94.81 124 LEU A CA 1
ATOM 1004 C C . LEU A 1 124 ? -4.992 -9.414 7.106 1.00 94.81 124 LEU A C 1
ATOM 1006 O O . LEU A 1 124 ? -5.417 -10.494 6.694 1.00 94.81 124 LEU A O 1
ATOM 1010 N N . SER A 1 125 ? -4.341 -8.558 6.316 1.00 91.56 125 SER A N 1
ATOM 1011 C CA . SER A 1 125 ? -4.323 -8.659 4.855 1.00 91.56 125 SER A CA 1
ATOM 1012 C C . SER A 1 125 ? -2.947 -8.862 4.223 1.00 91.56 125 SER A C 1
ATOM 1014 O O . SER A 1 125 ? -2.931 -9.299 3.065 1.00 91.56 125 SER A O 1
ATOM 1016 N N . ILE A 1 126 ? -1.844 -8.549 4.920 1.00 89.69 126 ILE A N 1
ATOM 1017 C CA . ILE A 1 126 ? -0.461 -8.664 4.408 1.00 89.69 126 ILE A CA 1
ATOM 1018 C C . ILE A 1 126 ? 0.449 -9.557 5.247 1.00 89.69 126 ILE A C 1
ATOM 1020 O O . ILE A 1 126 ? 0.201 -9.722 6.460 1.00 89.69 126 ILE A O 1
#

Secondary structure (DSSP, 8-state):
--------TTTTSSSSSSSS----------S---------S-----------EEEEEEEE-SS-EEEEEEEE-GGGTT-EEEEETTTTEEEEE-GGGGGSTTHHHHHHT--HHHHHHHHHHHHTT-

Sequence (126 aa):
MTQLSYNGPYKTFMVQAYRNGCQCISQAYLTGGRHMAQHGDWTFLYDNKEETTTRYVSFIGEEARHDIAIIQTQNFYGKSLVLNILTHRMAILGQKDLDEPGYLEEAFNMTEGEANELREFLRLSI

InterPro domains:
  IPR021415 SAV0927-like [PF11256] (45-123)

Radius of gyration: 23.48 Å; chains: 1; bounding box: 54×45×54 Å

Organism: NCBI:txid649747

pLDDT: mean 79.03, std 24.81, range [31.64, 98.31]